Protein AF-A0AA43A5U4-F1 (afdb_monomer_lite)

Sequence (54 aa):
MAELACSHFQHVRHDPPWTSRPWVISPAGRQSMLGYGLVCHKCAAGAPPDRESR

pLDDT: mean 84.23, std 10.89, range [56.53, 96.19]

Radius of gyration: 13.68 Å; chains: 1; bounding box: 38×22×28 Å

Foldseek 3Di:
DDQDPLLADDDPPDDPDDDDDPLVVDPVSVVVCPPPDDDDVCVVVVHDHPDDPD

Secondary structure (DSSP, 8-state):
-EE-TTS-EE-SS--SS----GGGSSHHHHHHTTTPPPP-HHHHTTPPPSS---

Structure (mmCIF, N/CA/C/O backbone):
data_AF-A0AA43A5U4-F1
#
_entry.id   AF-A0AA43A5U4-F1
#
loop_
_atom_site.group_PDB
_atom_site.id
_atom_site.type_symbol
_atom_site.label_atom_id
_atom_site.label_alt_id
_atom_site.label_comp_id
_atom_site.label_asym_id
_atom_site.label_entity_id
_atom_site.label_seq_id
_atom_site.pdbx_PDB_ins_code
_atom_site.Cartn_x
_atom_site.Cartn_y
_atom_site.Cartn_z
_atom_site.occupancy
_atom_site.B_iso_or_equiv
_atom_site.auth_seq_id
_atom_site.auth_comp_id
_atom_site.auth_asym_id
_atom_site.auth_atom_id
_atom_site.pdbx_PDB_model_num
ATOM 1 N N . MET A 1 1 ? 6.602 4.967 4.047 1.00 66.62 1 MET A N 1
ATOM 2 C CA . MET A 1 1 ? 6.916 3.969 3.004 1.00 66.62 1 MET A CA 1
ATOM 3 C C . MET A 1 1 ? 6.690 2.584 3.588 1.00 66.62 1 MET A C 1
ATOM 5 O O . MET A 1 1 ? 6.819 2.454 4.799 1.00 66.62 1 MET A O 1
ATOM 9 N N . ALA A 1 2 ? 6.314 1.603 2.770 1.00 79.00 2 ALA A N 1
ATOM 10 C CA . ALA A 1 2 ? 6.271 0.190 3.144 1.00 79.00 2 ALA A CA 1
ATOM 11 C C . ALA A 1 2 ? 7.309 -0.574 2.316 1.00 79.00 2 ALA A C 1
ATOM 13 O O . ALA A 1 2 ? 7.412 -0.330 1.115 1.00 79.00 2 ALA A O 1
ATOM 14 N N . GLU A 1 3 ? 8.066 -1.459 2.955 1.00 86.06 3 GLU A N 1
ATOM 15 C CA . GLU A 1 3 ? 8.950 -2.414 2.282 1.00 86.06 3 GLU A CA 1
ATOM 16 C C . GLU A 1 3 ? 8.140 -3.667 1.950 1.00 86.06 3 GLU A C 1
ATOM 18 O O . GLU A 1 3 ? 7.474 -4.232 2.821 1.00 86.06 3 GLU A O 1
ATOM 23 N N . LEU A 1 4 ? 8.136 -4.057 0.678 1.00 87.88 4 LEU A N 1
ATOM 24 C CA . LEU A 1 4 ? 7.440 -5.245 0.202 1.00 87.88 4 LEU A CA 1
ATOM 25 C C . LEU A 1 4 ? 8.399 -6.436 0.141 1.00 87.88 4 LEU A C 1
ATOM 27 O O . LEU A 1 4 ? 9.605 -6.270 -0.014 1.00 87.88 4 LEU A O 1
ATOM 31 N N . ALA A 1 5 ? 7.850 -7.653 0.158 1.00 88.19 5 ALA A N 1
ATOM 32 C CA . ALA A 1 5 ? 8.634 -8.890 0.067 1.00 88.19 5 ALA A CA 1
ATOM 33 C C . ALA A 1 5 ? 9.465 -9.021 -1.230 1.00 88.19 5 ALA A C 1
ATOM 35 O O . ALA A 1 5 ? 10.391 -9.819 -1.284 1.00 88.19 5 ALA A O 1
ATOM 36 N N . CYS A 1 6 ? 9.145 -8.237 -2.265 1.00 90.56 6 CYS A N 1
ATOM 37 C CA . CYS A 1 6 ? 9.906 -8.137 -3.515 1.00 90.56 6 CYS A CA 1
ATOM 38 C C . CYS A 1 6 ? 11.093 -7.153 -3.453 1.00 90.56 6 CYS A C 1
ATOM 40 O O . CYS A 1 6 ? 11.668 -6.838 -4.492 1.00 90.56 6 CYS A O 1
ATOM 42 N N . SER A 1 7 ? 11.453 -6.652 -2.266 1.00 90.19 7 SER A N 1
ATOM 43 C CA . SER A 1 7 ? 12.559 -5.698 -2.055 1.00 90.19 7 SER A CA 1
ATOM 44 C C . SER A 1 7 ? 12.335 -4.316 -2.686 1.00 90.19 7 SER A C 1
ATOM 46 O O . SER A 1 7 ? 13.272 -3.534 -2.867 1.00 90.19 7 SER A O 1
ATOM 48 N N . HIS A 1 8 ? 11.082 -3.995 -3.013 1.00 92.50 8 HIS A N 1
ATOM 49 C CA . HIS A 1 8 ? 10.648 -2.666 -3.439 1.00 92.50 8 HIS A CA 1
ATOM 50 C C . HIS A 1 8 ? 9.996 -1.909 -2.282 1.00 92.50 8 HIS A C 1
ATOM 52 O O . HIS A 1 8 ? 9.256 -2.476 -1.475 1.00 92.50 8 HIS A O 1
ATOM 58 N N . PHE A 1 9 ? 10.195 -0.596 -2.253 1.00 90.44 9 PHE A N 1
ATOM 59 C CA . PHE A 1 9 ? 9.450 0.333 -1.421 1.00 90.44 9 PHE A CA 1
ATOM 60 C C . PHE A 1 9 ? 8.237 0.870 -2.177 1.00 90.44 9 PHE A C 1
ATOM 62 O O . PHE A 1 9 ? 8.343 1.383 -3.295 1.00 90.44 9 PHE A O 1
ATOM 69 N N . GLN A 1 10 ? 7.078 0.823 -1.522 1.00 85.88 10 GLN A N 1
ATOM 70 C CA . GLN A 1 10 ? 5.845 1.416 -2.024 1.00 85.88 10 GLN A CA 1
ATOM 71 C C . GLN A 1 10 ? 5.310 2.468 -1.051 1.00 85.88 10 GLN A C 1
ATOM 73 O O . GLN A 1 10 ? 5.189 2.261 0.163 1.00 85.88 10 GLN A O 1
ATOM 78 N N . HIS A 1 11 ? 4.969 3.638 -1.587 1.00 83.69 11 HIS A N 1
ATOM 79 C CA . HIS A 1 11 ? 4.224 4.646 -0.847 1.00 83.69 11 HIS A CA 1
ATOM 80 C C . HIS A 1 11 ? 2.744 4.276 -0.864 1.00 83.69 11 HIS A C 1
ATOM 82 O O . HIS A 1 11 ? 2.112 4.279 -1.906 1.00 83.69 11 HIS A O 1
ATOM 88 N N . VAL A 1 12 ? 2.176 4.003 0.309 1.00 77.00 12 VAL A N 1
ATOM 89 C CA . VAL A 1 12 ? 0.732 3.726 0.461 1.00 77.00 12 VAL A CA 1
ATOM 90 C C . VAL A 1 12 ? -0.071 4.946 0.934 1.00 77.00 12 VAL A C 1
ATOM 92 O O . VAL A 1 12 ? -1.256 4.829 1.241 1.00 77.00 12 VAL A O 1
ATOM 95 N N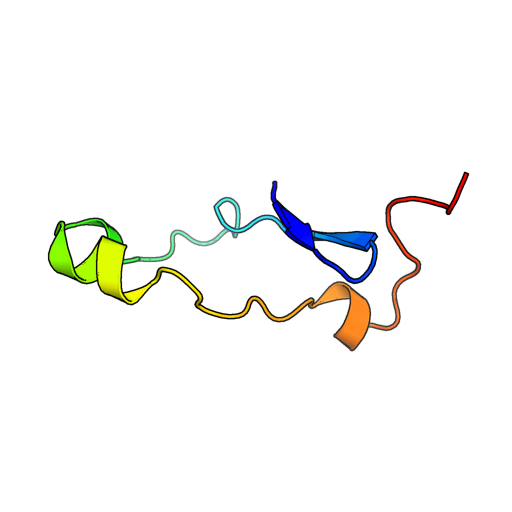 . ARG A 1 13 ? 0.594 6.100 1.096 1.00 71.50 13 ARG A N 1
ATOM 96 C CA . ARG A 1 13 ? 0.010 7.345 1.640 1.00 71.50 13 ARG A CA 1
ATOM 97 C C . ARG A 1 13 ? 0.249 8.586 0.777 1.00 71.50 13 ARG A C 1
ATOM 99 O O . ARG A 1 13 ? -0.455 9.566 0.968 1.00 71.50 13 ARG A O 1
ATOM 106 N N . HIS A 1 14 ? 1.226 8.554 -0.127 1.00 60.78 14 HIS A N 1
ATOM 107 C CA . HIS A 1 14 ? 1.552 9.677 -1.003 1.00 60.78 14 HIS A CA 1
ATOM 108 C C . HIS A 1 14 ? 1.333 9.246 -2.444 1.00 60.78 14 HIS A C 1
ATOM 110 O O . HIS A 1 14 ? 2.275 8.833 -3.110 1.00 60.78 14 HIS A O 1
ATOM 116 N N . ASP A 1 15 ? 0.077 9.313 -2.865 1.00 56.53 15 ASP A N 1
ATOM 117 C CA . ASP A 1 15 ? -0.313 9.251 -4.266 1.00 56.53 15 ASP A CA 1
ATOM 118 C C . ASP A 1 15 ? -1.063 10.566 -4.535 1.00 56.53 15 ASP A C 1
ATOM 120 O O . ASP A 1 15 ? -2.137 10.770 -3.969 1.00 56.53 15 ASP A O 1
ATOM 124 N N . PRO A 1 16 ? -0.464 11.555 -5.217 1.00 60.47 16 PRO A N 1
ATOM 125 C CA . PRO A 1 16 ? -1.211 12.687 -5.748 1.00 60.47 16 PRO A CA 1
ATOM 126 C C . PRO A 1 16 ? -2.028 12.158 -6.937 1.00 60.47 16 PRO A C 1
ATOM 128 O O . PRO A 1 16 ? -1.415 11.705 -7.900 1.00 60.47 16 PRO A O 1
ATOM 131 N N . PRO A 1 17 ? -3.375 12.177 -6.926 1.00 67.38 17 PRO A N 1
ATOM 132 C CA . PRO A 1 17 ? -4.285 13.100 -6.239 1.00 67.38 17 PRO A CA 1
ATOM 133 C C . PRO A 1 17 ? -4.849 12.610 -4.893 1.00 67.38 17 PRO A C 1
ATOM 135 O O . PRO A 1 17 ? -4.832 11.427 -4.560 1.00 67.38 17 PRO A O 1
ATOM 138 N N . TRP A 1 18 ? -5.438 13.543 -4.134 1.00 68.12 18 TRP A N 1
ATOM 139 C CA . TRP A 1 18 ? -6.150 13.243 -2.887 1.00 68.12 18 TRP A CA 1
ATOM 140 C C . TRP A 1 18 ? -7.137 12.079 -3.064 1.00 68.12 18 TRP A C 1
ATOM 142 O O . TRP A 1 18 ? -8.149 12.202 -3.753 1.00 68.12 18 TRP A O 1
ATOM 152 N N . THR A 1 19 ? -6.847 10.951 -2.417 1.00 78.81 19 THR A N 1
ATOM 153 C CA . THR A 1 19 ? -7.650 9.729 -2.518 1.00 78.81 19 THR A CA 1
ATOM 154 C C . THR A 1 19 ? -8.461 9.529 -1.242 1.00 78.81 19 THR A C 1
ATOM 156 O O . THR A 1 19 ? -7.901 9.437 -0.147 1.00 78.81 19 THR A O 1
ATOM 159 N N . SER A 1 20 ? -9.787 9.425 -1.368 1.00 83.12 20 SER A N 1
ATOM 160 C CA . SER A 1 20 ? -10.658 9.087 -0.237 1.00 83.12 20 SER A CA 1
ATOM 161 C C . SER A 1 20 ? -10.468 7.623 0.161 1.00 83.12 20 SER A C 1
ATOM 163 O O . SER A 1 20 ? -10.621 6.718 -0.658 1.00 83.12 20 SER A O 1
ATOM 165 N N . ARG A 1 21 ? -10.138 7.378 1.433 1.00 86.06 21 ARG A N 1
ATOM 166 C CA . ARG A 1 21 ? -9.954 6.031 1.999 1.00 86.06 21 ARG A CA 1
ATOM 167 C C . ARG A 1 21 ? -10.966 5.820 3.126 1.00 86.06 21 ARG A C 1
ATOM 169 O O . ARG A 1 21 ? -10.582 5.882 4.289 1.00 86.06 21 ARG A O 1
ATOM 176 N N . PRO A 1 22 ? -12.256 5.594 2.826 1.00 88.25 22 PRO A N 1
ATOM 177 C CA . PRO A 1 22 ? -13.324 5.592 3.835 1.00 88.25 22 PRO A CA 1
ATOM 178 C C . PRO A 1 22 ? -13.128 4.540 4.935 1.00 88.25 22 PRO A C 1
ATOM 180 O O . PRO A 1 22 ? -13.549 4.733 6.073 1.00 88.25 22 PRO A O 1
ATOM 183 N N . TRP A 1 23 ? -12.418 3.454 4.634 1.00 89.44 23 TRP A N 1
ATOM 184 C CA . TRP A 1 23 ? -12.100 2.401 5.595 1.00 89.44 23 TRP A CA 1
ATOM 185 C C . TRP A 1 23 ? -11.220 2.870 6.767 1.00 89.44 23 TRP A C 1
ATOM 187 O O . TRP A 1 23 ? -11.206 2.217 7.805 1.00 89.44 23 TRP A O 1
ATOM 197 N N . VAL A 1 24 ? -10.513 4.006 6.661 1.00 89.00 24 VAL A N 1
ATOM 198 C CA . VAL A 1 24 ? -9.697 4.531 7.776 1.00 89.00 24 VAL A CA 1
ATOM 199 C C . VAL A 1 24 ? -10.540 5.162 8.888 1.00 89.00 24 VAL A C 1
ATOM 201 O O . VAL A 1 24 ? -10.023 5.379 9.983 1.00 89.00 24 VAL A O 1
ATOM 204 N N . ILE A 1 25 ? -11.814 5.466 8.611 1.00 94.38 25 ILE A N 1
ATOM 205 C CA . ILE A 1 25 ? -12.681 6.276 9.478 1.00 94.38 25 ILE A CA 1
ATOM 206 C C . ILE A 1 25 ? -13.169 5.473 10.689 1.00 94.38 25 ILE A C 1
ATOM 208 O O . ILE A 1 25 ? -13.247 6.012 11.791 1.00 94.38 25 ILE A O 1
ATOM 212 N N . SER A 1 26 ? -13.479 4.185 10.516 1.00 95.88 26 SER A N 1
ATOM 213 C CA . SER A 1 26 ? -14.035 3.348 11.583 1.00 95.88 26 SER A CA 1
ATOM 214 C C . SER A 1 26 ? -13.042 2.284 12.069 1.00 95.88 26 SER A C 1
ATOM 216 O O . SER A 1 26 ? -12.237 1.771 11.288 1.00 95.88 26 SER A O 1
ATOM 218 N N . PRO A 1 27 ? -13.095 1.880 13.353 1.00 96.19 27 PRO A N 1
ATOM 219 C CA . PRO A 1 27 ? -12.303 0.755 13.847 1.00 96.19 27 PRO A CA 1
ATOM 220 C C . PRO A 1 27 ? -12.531 -0.536 13.053 1.00 96.19 27 PRO A C 1
ATOM 222 O O . PRO A 1 27 ? -11.565 -1.240 12.772 1.00 96.19 27 PRO A O 1
ATOM 225 N N . ALA A 1 28 ? -13.776 -0.814 12.655 1.00 96.19 28 ALA A N 1
ATOM 226 C CA . ALA A 1 28 ? -14.128 -1.982 11.850 1.00 96.19 28 ALA A CA 1
ATOM 227 C C . ALA A 1 28 ? -13.497 -1.932 10.448 1.00 96.19 28 ALA A C 1
ATOM 229 O O . ALA A 1 28 ? -12.909 -2.917 10.010 1.00 96.19 28 ALA A O 1
ATOM 230 N N . GLY A 1 29 ? -13.535 -0.774 9.778 1.00 93.94 29 GLY A N 1
ATOM 231 C CA . GLY A 1 29 ? -12.902 -0.590 8.469 1.00 93.94 29 GLY A CA 1
ATOM 232 C C . GLY A 1 29 ? -11.375 -0.688 8.525 1.00 93.94 29 GLY A C 1
ATOM 233 O O . GLY A 1 29 ? -10.743 -1.212 7.613 1.00 93.94 29 GLY A O 1
ATOM 234 N N . ARG A 1 30 ? -10.753 -0.249 9.625 1.00 93.56 30 ARG A N 1
ATOM 235 C CA . ARG A 1 30 ? -9.307 -0.440 9.822 1.00 93.56 30 ARG A CA 1
ATOM 236 C C . ARG A 1 30 ? -8.958 -1.915 9.995 1.00 93.56 30 ARG A C 1
ATOM 238 O O . ARG A 1 30 ? -7.974 -2.366 9.419 1.00 93.56 30 ARG A O 1
ATOM 245 N N . GLN A 1 31 ? -9.766 -2.655 10.754 1.00 95.06 31 GLN A N 1
ATOM 246 C CA . GLN A 1 31 ? -9.574 -4.094 10.946 1.00 95.06 31 GLN A CA 1
ATOM 247 C C . GLN A 1 31 ? -9.771 -4.878 9.647 1.00 95.06 31 GLN A C 1
ATOM 249 O O . GLN A 1 31 ? -8.985 -5.777 9.372 1.00 95.06 31 GLN A O 1
ATOM 254 N N . SER A 1 32 ? -10.743 -4.501 8.810 1.00 93.25 32 SER A N 1
ATOM 255 C CA . SER A 1 32 ? -10.989 -5.187 7.534 1.00 93.25 32 SER A CA 1
ATOM 256 C C . SER A 1 32 ? -9.848 -5.047 6.525 1.00 93.25 32 SER A C 1
ATOM 258 O O . SER A 1 32 ? -9.786 -5.813 5.572 1.00 93.25 32 SER A O 1
ATOM 260 N N . MET A 1 33 ? -8.960 -4.065 6.704 1.00 90.38 33 MET A N 1
ATOM 261 C CA . MET A 1 33 ? -7.813 -3.837 5.820 1.00 90.38 33 MET A CA 1
ATOM 262 C C . MET A 1 33 ? -6.519 -4.492 6.317 1.00 90.38 33 MET A C 1
ATOM 264 O O . MET A 1 33 ? -5.500 -4.433 5.626 1.00 90.38 33 MET A O 1
ATOM 268 N N . LEU A 1 34 ? -6.530 -5.118 7.498 1.00 90.00 34 LEU A N 1
ATOM 269 C CA . LEU A 1 34 ? -5.404 -5.929 7.954 1.00 90.00 34 LEU A CA 1
ATOM 270 C C . LEU A 1 34 ? -5.264 -7.167 7.061 1.00 90.00 34 LEU A C 1
ATOM 272 O O . LEU A 1 34 ? -6.250 -7.810 6.715 1.00 90.00 34 LEU A O 1
ATOM 276 N N . GLY A 1 35 ? -4.031 -7.493 6.673 1.00 87.38 35 GLY A N 1
ATOM 277 C CA . GLY A 1 35 ? -3.747 -8.616 5.772 1.00 87.38 35 GLY A CA 1
ATOM 278 C C . GLY A 1 35 ? -4.068 -8.357 4.295 1.00 87.38 35 GLY A C 1
ATOM 279 O O . GLY A 1 35 ? -3.813 -9.228 3.468 1.00 87.38 35 GLY A O 1
ATOM 280 N N . TYR A 1 36 ? -4.574 -7.172 3.935 1.00 86.69 36 TYR A N 1
ATOM 281 C CA . TYR A 1 36 ? -4.782 -6.810 2.536 1.00 86.69 36 TYR A CA 1
ATOM 282 C C . TYR A 1 36 ? -3.444 -6.768 1.779 1.00 86.69 36 TYR A C 1
ATOM 284 O O . TYR A 1 36 ? -2.525 -6.036 2.157 1.00 86.69 36 TYR A O 1
ATOM 292 N N . GLY A 1 37 ? -3.340 -7.552 0.704 1.00 85.69 37 GLY A N 1
ATOM 293 C CA . GLY A 1 37 ? -2.140 -7.629 -0.125 1.00 85.69 37 GLY A CA 1
ATOM 294 C C . GLY A 1 37 ? -1.904 -6.344 -0.920 1.00 85.69 37 GLY A C 1
ATOM 295 O O . GLY A 1 37 ? -2.809 -5.824 -1.570 1.00 85.69 37 GLY A O 1
ATOM 296 N N . LEU A 1 38 ? -0.671 -5.838 -0.895 1.00 86.50 38 LEU A N 1
ATOM 297 C CA . LEU A 1 38 ? -0.257 -4.702 -1.716 1.00 86.50 38 LEU A CA 1
ATOM 298 C C . LEU A 1 38 ? 0.332 -5.199 -3.037 1.00 86.50 38 LEU A C 1
ATOM 300 O O . LEU A 1 38 ? 1.257 -6.011 -3.047 1.00 86.50 38 LEU A O 1
ATOM 304 N N . VAL A 1 39 ? -0.189 -4.686 -4.151 1.00 88.56 39 VAL A N 1
ATOM 305 C CA . VAL A 1 39 ? 0.368 -4.949 -5.482 1.00 88.56 39 VAL A CA 1
ATOM 306 C C . VAL A 1 39 ? 1.580 -4.049 -5.701 1.00 88.56 39 VAL A C 1
ATOM 308 O O . VAL A 1 39 ? 1.469 -2.822 -5.657 1.00 88.56 39 VAL A O 1
ATOM 311 N N . CYS A 1 40 ? 2.734 -4.656 -5.982 1.00 91.31 40 CYS A N 1
ATOM 312 C CA . CYS A 1 40 ? 3.946 -3.915 -6.305 1.00 91.31 40 CYS A CA 1
ATOM 313 C C . CYS A 1 40 ? 3.922 -3.420 -7.760 1.00 91.31 40 CYS A C 1
ATOM 315 O O . CYS A 1 40 ? 4.130 -4.195 -8.696 1.00 91.31 40 CYS A O 1
ATOM 317 N N . HIS A 1 41 ? 3.732 -2.113 -7.966 1.00 87.88 41 HIS A N 1
ATOM 318 C CA . HIS A 1 41 ? 3.785 -1.516 -9.309 1.00 87.88 41 HIS A CA 1
ATOM 319 C C . HIS A 1 41 ? 5.178 -1.587 -9.946 1.00 87.88 41 HIS A C 1
ATOM 321 O O . HIS A 1 41 ? 5.287 -1.677 -11.164 1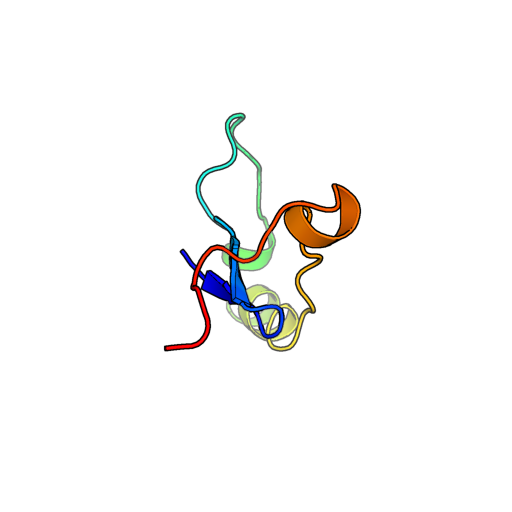.00 87.88 41 HIS A O 1
ATOM 327 N N . LYS A 1 42 ? 6.243 -1.593 -9.136 1.00 91.06 42 LYS A N 1
ATOM 328 C CA . LYS A 1 42 ? 7.621 -1.722 -9.625 1.00 91.06 42 LYS A CA 1
ATOM 329 C C . LYS A 1 42 ? 7.888 -3.113 -10.205 1.00 91.06 42 LYS A C 1
ATOM 331 O O . LYS A 1 42 ? 8.477 -3.198 -11.276 1.00 91.06 42 LYS A O 1
ATOM 336 N N . CYS A 1 43 ? 7.364 -4.179 -9.588 1.00 92.56 43 CYS A N 1
ATOM 337 C CA . CYS A 1 43 ? 7.378 -5.519 -10.185 1.00 92.56 43 CYS A CA 1
ATOM 338 C C . CYS A 1 43 ? 6.609 -5.557 -11.508 1.00 92.56 43 CYS A C 1
ATOM 340 O O . CYS A 1 43 ? 7.115 -6.094 -12.487 1.00 92.56 43 CYS A O 1
ATOM 342 N N . ALA A 1 44 ? 5.412 -4.962 -11.552 1.00 90.25 44 ALA A N 1
ATOM 343 C CA . ALA A 1 44 ? 4.615 -4.912 -12.778 1.00 90.25 44 ALA A CA 1
ATOM 344 C C . ALA A 1 44 ? 5.323 -4.146 -13.913 1.00 90.25 44 ALA A C 1
ATOM 346 O O . ALA A 1 44 ? 5.171 -4.498 -15.077 1.00 90.25 44 ALA A O 1
ATOM 347 N N . ALA A 1 45 ? 6.123 -3.132 -13.573 1.00 92.25 45 ALA A N 1
ATOM 348 C CA . ALA A 1 45 ? 6.922 -2.354 -14.517 1.00 92.25 45 ALA A CA 1
ATOM 349 C C . ALA A 1 45 ? 8.297 -2.975 -14.843 1.00 92.25 45 ALA A C 1
ATOM 351 O O . ALA A 1 45 ? 9.047 -2.392 -15.623 1.00 92.25 45 ALA A O 1
ATOM 352 N N . GLY A 1 46 ? 8.662 -4.114 -14.240 1.00 92.38 46 GLY A N 1
ATOM 353 C CA . GLY A 1 46 ? 9.980 -4.734 -14.419 1.00 92.38 46 GLY A CA 1
ATOM 354 C C . GLY A 1 46 ? 11.146 -3.909 -13.858 1.00 92.38 46 GLY A C 1
ATOM 355 O O . GLY A 1 46 ? 12.277 -4.052 -14.316 1.00 92.38 46 GLY A O 1
ATOM 356 N N . ALA A 1 47 ? 10.886 -3.021 -12.896 1.00 91.50 47 ALA A N 1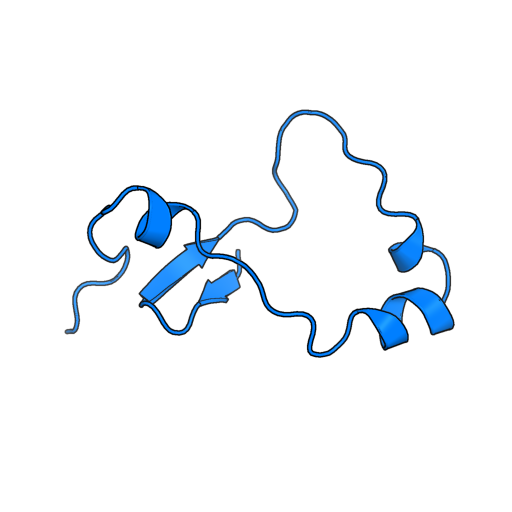
ATOM 357 C CA . ALA A 1 47 ? 11.915 -2.172 -12.309 1.00 91.50 47 ALA A CA 1
ATOM 358 C C . ALA A 1 47 ? 12.862 -2.977 -11.395 1.00 91.50 47 ALA A C 1
ATOM 360 O O . ALA A 1 47 ? 12.409 -3.893 -10.697 1.00 91.50 47 ALA A O 1
ATOM 361 N N . PRO A 1 48 ? 14.159 -2.617 -11.340 1.00 89.88 48 PRO A N 1
ATOM 362 C CA . PRO A 1 48 ? 15.111 -3.247 -10.427 1.00 89.88 48 PRO A CA 1
ATOM 363 C C . PRO A 1 48 ? 14.690 -3.062 -8.956 1.00 89.88 48 PRO A C 1
ATOM 365 O O . PRO A 1 48 ? 13.941 -2.126 -8.653 1.00 89.88 48 PRO A O 1
ATOM 368 N N . PRO A 1 49 ? 15.111 -3.954 -8.039 1.00 89.44 49 PRO A N 1
ATOM 369 C CA . PRO A 1 49 ? 14.820 -3.831 -6.610 1.00 89.44 49 PRO A CA 1
ATOM 370 C C . PRO A 1 49 ? 15.403 -2.532 -6.041 1.00 89.44 49 PRO A C 1
ATOM 372 O O . PRO A 1 49 ? 16.471 -2.089 -6.453 1.00 89.44 49 PRO A O 1
ATOM 375 N N . ASP A 1 50 ? 14.708 -1.921 -5.076 1.00 87.56 50 ASP A N 1
ATOM 376 C CA . ASP A 1 50 ? 15.173 -0.660 -4.476 1.00 87.56 50 ASP A CA 1
ATOM 377 C C . ASP A 1 50 ? 16.324 -0.886 -3.49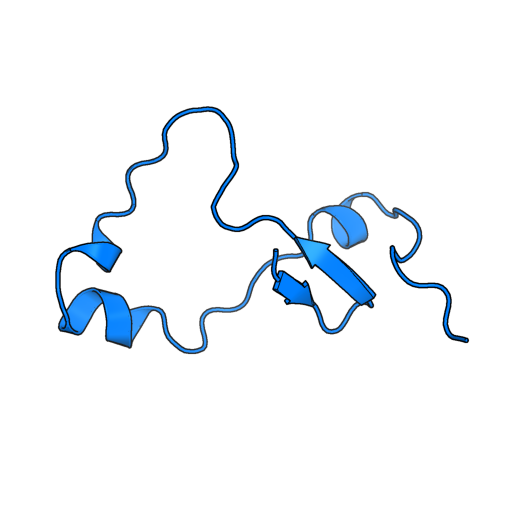0 1.00 87.56 50 ASP A C 1
ATOM 379 O O . ASP A 1 50 ? 17.116 0.017 -3.220 1.00 87.56 50 ASP A O 1
ATOM 383 N N . ARG A 1 51 ? 16.406 -2.098 -2.937 1.00 76.94 51 ARG A N 1
ATOM 384 C CA . ARG A 1 51 ? 17.532 -2.556 -2.136 1.00 76.94 51 ARG A CA 1
ATOM 385 C C . ARG A 1 51 ? 18.275 -3.642 -2.903 1.00 76.94 51 ARG A C 1
ATOM 387 O O . ARG A 1 51 ? 17.727 -4.715 -3.142 1.00 76.94 51 ARG A O 1
ATOM 394 N N . GLU A 1 52 ? 19.534 -3.376 -3.235 1.00 64.38 52 GLU A N 1
ATOM 395 C CA . GLU A 1 52 ? 20.478 -4.418 -3.640 1.00 64.38 52 GLU A CA 1
ATOM 396 C C . GLU A 1 52 ? 20.646 -5.390 -2.460 1.00 64.38 52 GLU A C 1
ATOM 398 O O . GLU A 1 52 ? 20.825 -4.951 -1.315 1.00 64.38 52 GLU A O 1
ATOM 403 N N . SER A 1 53 ? 20.550 -6.699 -2.704 1.00 61.03 53 SER A N 1
ATOM 404 C CA . SER A 1 53 ? 20.855 -7.706 -1.686 1.00 61.03 53 SER A CA 1
ATOM 405 C C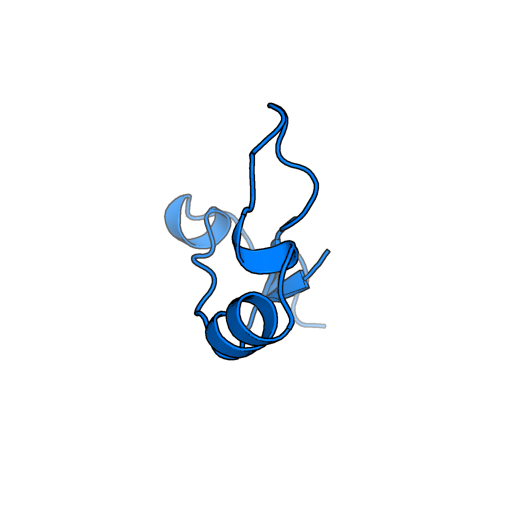 . SER A 1 53 ? 22.326 -7.558 -1.296 1.00 61.03 53 SER A C 1
ATOM 407 O O . SER A 1 53 ? 23.208 -7.981 -2.041 1.00 61.03 53 SER A O 1
ATOM 409 N N . ARG A 1 54 ? 22.583 -6.882 -0.176 1.00 59.00 54 ARG A N 1
ATOM 410 C CA . ARG A 1 54 ? 23.918 -6.765 0.410 1.00 59.00 54 ARG A CA 1
ATOM 411 C C . ARG A 1 54 ? 24.339 -8.081 1.045 1.00 59.00 54 ARG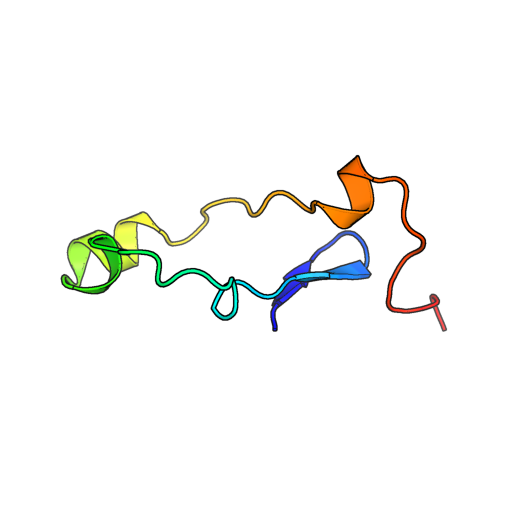 A C 1
ATOM 413 O O . ARG A 1 54 ? 23.477 -8.680 1.726 1.00 59.00 54 ARG A O 1
#